Protein AF-A0A2D5YT86-F1 (afdb_monomer)

Foldseek 3Di:
DDPPDPPPPQPAAEAEQDEAEDPDEDADELEEAELDENYEYENYEYLYNHQEHYEYDPNYAQHAHDHYHPVNHNHDYHYDPPHDPNHHHDDDHNPD

Mean predicted aligned error: 8.84 Å

Nearest PDB structures (foldseek):
  4z05-assembly2_B  TM=5.463E-01  e=5.099E+00  Caldicellulosiruptor bescii DSM 6725
  4z03-assembly1_A  TM=5.486E-01  e=5.389E+00  Caldicellulosiruptor bescii DSM 6725
  4yz0-assembly2_B  TM=5.499E-01  e=7.934E+00  Caldicellulosiruptor bescii DSM 6725
  3wwg-assembly3_C  TM=3.311E-01  e=3.101E+00  Aspergillus niger

Radius of gyration: 15.2 Å; Cα contacts (8 Å, |Δi|>4): 232; chains: 1; bounding box: 44×27×52 Å

Secondary structure (DSSP, 8-state):
-------------EEES-EEE-SS--SSEEEEESS-BS-EEES-EEE---SEEEEE-TT-BS-EEES-B-TT-SEEEEE-TT--TT-EE-------

Structure (mmCIF, N/CA/C/O backbone):
data_AF-A0A2D5YT86-F1
#
_entry.id   AF-A0A2D5YT86-F1
#
loop_
_atom_site.group_PDB
_atom_site.id
_atom_site.type_symbol
_atom_site.label_atom_id
_atom_site.label_alt_id
_atom_site.label_comp_id
_atom_site.label_asym_id
_atom_site.label_entity_id
_atom_site.label_seq_id
_atom_site.pdbx_PDB_ins_code
_atom_site.Cartn_x
_atom_site.Cartn_y
_atom_site.Cartn_z
_atom_site.occupancy
_atom_site.B_iso_or_equiv
_atom_site.auth_seq_id
_atom_site.auth_comp_id
_atom_site.auth_asym_id
_atom_site.auth_atom_id
_atom_site.pdbx_PDB_model_num
ATOM 1 N N . MET A 1 1 ? -26.315 -1.217 33.566 1.00 38.09 1 MET A N 1
ATOM 2 C CA . MET A 1 1 ? -26.488 -0.821 32.155 1.00 38.09 1 MET A CA 1
ATOM 3 C C . MET A 1 1 ? -25.154 -1.080 31.474 1.00 38.09 1 MET A C 1
ATOM 5 O O . MET A 1 1 ? -24.283 -0.226 31.506 1.00 38.09 1 MET A O 1
ATOM 9 N N . ALA A 1 2 ? -24.936 -2.322 31.042 1.00 39.50 2 ALA A N 1
ATOM 10 C CA . ALA A 1 2 ? -23.700 -2.736 30.387 1.00 39.50 2 ALA A CA 1
ATOM 11 C C . ALA A 1 2 ? -23.904 -2.585 28.877 1.00 39.50 2 ALA A C 1
ATOM 13 O O . ALA A 1 2 ? -24.869 -3.118 28.333 1.00 39.50 2 ALA A O 1
ATOM 14 N N . MET A 1 3 ? -23.047 -1.791 28.241 1.00 42.38 3 MET A N 1
ATOM 15 C CA . MET A 1 3 ? -22.979 -1.675 26.791 1.00 42.38 3 MET A CA 1
ATOM 16 C C . MET A 1 3 ? -22.105 -2.812 26.264 1.00 42.38 3 MET A C 1
ATOM 18 O O . MET A 1 3 ? -20.906 -2.631 26.099 1.00 42.38 3 MET A O 1
ATOM 22 N N . ASP A 1 4 ? -22.706 -3.973 26.013 1.00 46.19 4 ASP A N 1
ATOM 23 C CA . ASP A 1 4 ? -22.130 -4.968 25.105 1.00 46.19 4 ASP A CA 1
ATOM 24 C C . ASP A 1 4 ? -22.654 -4.660 23.700 1.00 46.19 4 ASP A C 1
ATOM 26 O O . ASP A 1 4 ? -23.654 -5.206 23.232 1.00 46.19 4 ASP A O 1
ATOM 30 N N . GLY A 1 5 ? -22.008 -3.694 23.046 1.00 43.53 5 GLY A N 1
ATOM 31 C CA . GLY A 1 5 ? -22.076 -3.601 21.592 1.00 43.53 5 GLY A CA 1
ATOM 32 C C . GLY A 1 5 ? -21.325 -4.795 20.997 1.00 43.53 5 GLY A C 1
ATOM 33 O O . GLY A 1 5 ? -20.339 -5.234 21.594 1.00 43.53 5 GLY A O 1
ATOM 34 N N . PRO A 1 6 ? -21.757 -5.347 19.851 1.00 43.56 6 PRO A N 1
ATOM 35 C CA . PRO A 1 6 ? -21.053 -6.462 19.242 1.00 43.56 6 PRO A CA 1
ATOM 36 C C . PRO A 1 6 ? -19.612 -6.026 18.980 1.00 43.56 6 PRO A C 1
ATOM 38 O O . PRO A 1 6 ? -19.372 -5.079 18.230 1.00 43.56 6 PRO A O 1
ATOM 41 N N . VAL A 1 7 ? -18.655 -6.708 19.615 1.00 50.44 7 VAL A N 1
ATOM 42 C CA . VAL A 1 7 ? -17.246 -6.646 19.233 1.00 50.44 7 VAL A CA 1
ATOM 43 C C . VAL A 1 7 ? -17.213 -7.226 17.831 1.00 50.44 7 VAL A C 1
ATOM 45 O O . VAL A 1 7 ? -17.204 -8.443 17.648 1.00 50.44 7 VAL A O 1
ATOM 48 N N . GLY A 1 8 ? -17.354 -6.349 16.837 1.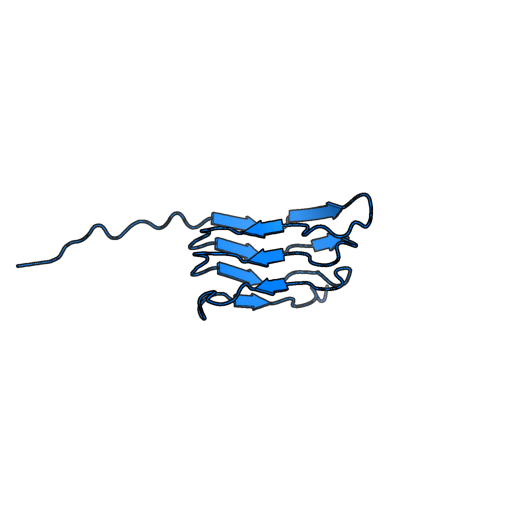00 44.56 8 GLY A N 1
ATOM 49 C CA . GLY A 1 8 ? -17.283 -6.726 15.443 1.00 44.56 8 GLY A CA 1
ATOM 50 C C . GLY A 1 8 ? -15.973 -7.466 15.275 1.00 44.56 8 GLY A C 1
ATOM 51 O O . GLY A 1 8 ? -14.906 -6.881 15.449 1.00 44.56 8 GLY A O 1
ATOM 52 N N . LEU A 1 9 ? -16.057 -8.764 14.995 1.00 49.06 9 LEU A N 1
ATOM 53 C CA . LEU A 1 9 ? -14.958 -9.527 14.433 1.00 49.06 9 LEU A CA 1
ATOM 54 C C . LEU A 1 9 ? -14.679 -8.876 13.077 1.00 49.06 9 LEU A C 1
ATOM 56 O O . LEU A 1 9 ? -15.224 -9.294 12.058 1.00 49.06 9 LEU A O 1
ATOM 60 N N . GLY A 1 10 ? -13.944 -7.762 13.093 1.00 54.03 10 GLY A N 1
ATOM 61 C CA . GLY A 1 10 ? -13.543 -7.039 11.902 1.00 54.03 10 GLY A CA 1
ATOM 62 C C . GLY A 1 10 ? -12.831 -8.045 11.022 1.00 54.03 10 GLY A C 1
ATOM 63 O O . GLY A 1 10 ? -11.842 -8.644 11.447 1.00 54.03 10 GLY A O 1
ATOM 64 N N . LEU A 1 11 ? -13.407 -8.316 9.855 1.00 59.62 11 LEU A N 1
ATOM 65 C CA . LEU A 1 11 ? -12.877 -9.294 8.924 1.00 59.62 11 LEU A CA 1
ATOM 66 C C . LEU A 1 11 ? -11.504 -8.793 8.466 1.00 59.62 11 LEU A C 1
ATOM 68 O O . LEU A 1 11 ? -11.411 -7.945 7.585 1.00 59.62 11 LEU A O 1
ATOM 72 N N . ALA A 1 12 ? -10.441 -9.272 9.107 1.00 73.31 12 ALA A N 1
ATOM 73 C CA . ALA A 1 12 ? -9.095 -8.849 8.777 1.00 73.31 12 ALA A CA 1
ATOM 74 C C . ALA A 1 12 ? -8.650 -9.568 7.502 1.00 73.31 12 ALA A C 1
ATOM 76 O O . ALA A 1 12 ? -8.375 -10.772 7.511 1.00 73.31 12 ALA A O 1
ATOM 77 N N . ILE A 1 13 ? -8.596 -8.844 6.386 1.00 81.75 13 ILE A N 1
ATOM 78 C CA . ILE A 1 13 ? -8.084 -9.388 5.127 1.00 81.75 13 ILE A CA 1
ATOM 79 C C . ILE A 1 13 ? -6.559 -9.444 5.236 1.00 81.75 13 ILE A C 1
ATOM 81 O O . ILE A 1 13 ? -5.918 -8.474 5.637 1.00 81.75 13 ILE A O 1
ATOM 85 N N . THR A 1 14 ? -5.964 -10.585 4.889 1.00 84.38 14 THR A N 1
ATOM 86 C CA . THR A 1 14 ? -4.506 -10.723 4.800 1.00 84.38 14 THR A CA 1
ATOM 87 C C . THR A 1 14 ? -4.101 -11.115 3.388 1.00 84.38 14 THR A C 1
ATOM 89 O O . THR A 1 14 ? -4.518 -12.163 2.899 1.00 84.38 14 THR A O 1
ATOM 92 N N . LEU A 1 15 ? -3.253 -10.303 2.763 1.00 83.88 15 LEU A N 1
ATOM 93 C CA . LEU A 1 15 ? -2.648 -10.570 1.458 1.00 83.88 15 LEU A CA 1
ATOM 94 C C . LEU A 1 15 ? -1.142 -10.785 1.640 1.00 83.88 15 LEU A C 1
ATOM 96 O O . LEU A 1 15 ? -0.491 -10.051 2.388 1.00 83.88 15 LEU A O 1
ATOM 100 N N . ARG A 1 16 ? -0.586 -11.821 1.006 1.00 86.69 16 ARG A N 1
ATOM 101 C CA . ARG A 1 16 ? 0.833 -12.178 1.138 1.00 86.69 16 ARG A CA 1
ATOM 102 C C . ARG A 1 16 ? 1.428 -12.635 -0.181 1.00 86.69 16 ARG A C 1
ATOM 104 O O . ARG A 1 16 ? 0.771 -13.380 -0.901 1.00 86.69 16 ARG A O 1
ATOM 111 N N . ASP A 1 17 ? 2.657 -12.190 -0.439 1.00 85.75 17 ASP A N 1
ATOM 112 C CA . ASP A 1 17 ? 3.514 -12.669 -1.533 1.00 85.75 17 ASP A CA 1
ATOM 113 C C . ASP A 1 17 ? 2.83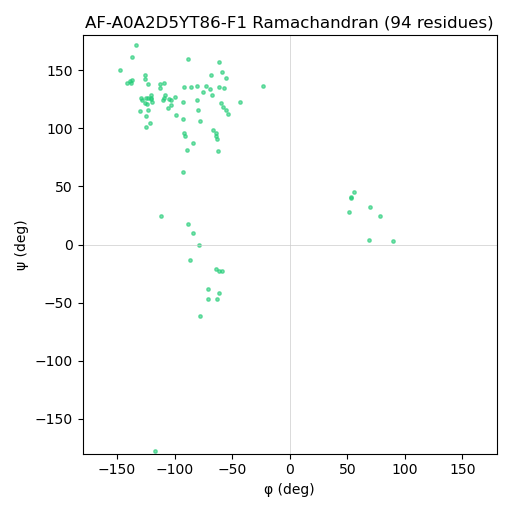6 -12.621 -2.913 1.00 85.75 17 ASP A C 1
ATOM 115 O O . ASP A 1 17 ? 2.954 -13.536 -3.728 1.00 85.75 17 ASP A O 1
ATOM 119 N N . LEU A 1 18 ? 2.080 -11.549 -3.161 1.00 81.94 18 LEU A N 1
ATOM 120 C CA . LEU A 1 18 ? 1.431 -11.309 -4.445 1.00 81.94 18 LEU A CA 1
ATOM 121 C C . LEU A 1 18 ? 2.337 -10.464 -5.344 1.00 81.94 18 LEU A C 1
ATOM 123 O O . LEU A 1 18 ? 2.870 -9.449 -4.895 1.00 81.94 18 LEU A O 1
ATOM 127 N N . ASP A 1 19 ? 2.442 -10.853 -6.614 1.00 81.69 19 ASP A N 1
ATOM 128 C CA . ASP A 1 19 ? 3.150 -10.097 -7.649 1.00 81.69 19 ASP A CA 1
ATOM 129 C C . ASP A 1 19 ? 2.152 -9.404 -8.584 1.00 81.69 19 ASP A C 1
ATOM 131 O O . ASP A 1 19 ? 1.265 -10.045 -9.155 1.00 81.69 19 ASP A O 1
ATOM 135 N N . PHE A 1 20 ? 2.288 -8.086 -8.733 1.00 77.81 20 PHE A N 1
ATOM 136 C CA . PHE A 1 20 ? 1.431 -7.268 -9.588 1.00 77.81 20 PHE A CA 1
ATOM 137 C C . PHE A 1 20 ? 2.200 -6.768 -10.808 1.00 77.81 20 PHE A C 1
ATOM 139 O O . PHE A 1 20 ? 3.213 -6.074 -10.696 1.00 77.81 20 PHE A O 1
ATOM 146 N N . GLN A 1 21 ? 1.662 -7.064 -11.992 1.00 77.25 21 GLN A N 1
ATOM 147 C CA . GLN A 1 21 ? 2.249 -6.667 -13.268 1.00 77.25 21 GLN A CA 1
ATOM 148 C C . GLN A 1 21 ? 1.243 -5.861 -14.091 1.00 77.25 21 GLN A C 1
ATOM 150 O O . GLN A 1 21 ? 0.171 -6.349 -14.451 1.00 77.25 21 GLN A O 1
ATOM 155 N N . CYS A 1 22 ? 1.606 -4.624 -14.432 1.00 69.75 22 CYS A N 1
ATOM 156 C CA . CYS A 1 22 ? 0.850 -3.809 -15.380 1.00 69.75 22 CYS A CA 1
ATOM 157 C C . CYS A 1 22 ? 1.525 -3.887 -16.753 1.00 69.75 22 CYS A C 1
ATOM 159 O O . CYS A 1 22 ? 2.614 -3.355 -16.954 1.00 69.75 22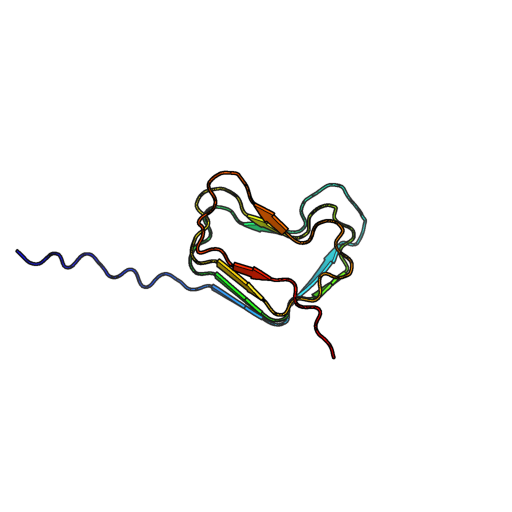 CYS A O 1
ATOM 161 N N . ALA A 1 23 ? 0.857 -4.530 -17.716 1.00 68.88 23 ALA A N 1
ATOM 162 C CA . ALA A 1 23 ? 1.413 -4.811 -19.043 1.00 68.88 23 ALA A CA 1
ATOM 163 C C . ALA A 1 23 ? 1.788 -3.557 -19.857 1.00 68.88 23 ALA A C 1
ATOM 165 O O . ALA A 1 23 ? 2.602 -3.638 -20.778 1.00 68.88 23 ALA A O 1
ATOM 166 N N . LYS A 1 24 ? 1.196 -2.396 -19.551 1.00 70.94 24 LYS A N 1
ATOM 167 C CA . LYS A 1 24 ? 1.543 -1.113 -20.171 1.00 70.94 24 LYS A CA 1
ATOM 168 C C . LYS A 1 24 ? 1.562 -0.006 -19.117 1.00 70.94 24 LYS A C 1
ATOM 170 O O . LYS A 1 24 ? 0.677 -0.002 -18.264 1.00 70.94 24 LYS A O 1
ATOM 175 N N . PRO A 1 25 ? 2.520 0.937 -19.189 1.00 64.69 25 PRO A N 1
ATOM 176 C CA . PRO A 1 25 ? 2.425 2.177 -18.435 1.00 64.69 25 PRO A CA 1
ATOM 177 C C . PRO A 1 25 ? 1.162 2.917 -18.867 1.00 64.69 25 PRO A C 1
ATOM 179 O O . PRO A 1 25 ? 0.997 3.239 -20.045 1.00 64.69 25 PRO A O 1
ATOM 182 N N . ASP A 1 26 ? 0.281 3.183 -17.916 1.00 68.38 26 ASP A N 1
ATOM 183 C CA . ASP A 1 26 ? -0.812 4.126 -18.080 1.00 68.38 26 ASP A CA 1
ATOM 184 C C . ASP A 1 26 ? -0.886 5.050 -16.856 1.00 68.38 26 ASP A C 1
ATOM 186 O O . ASP A 1 26 ? -0.140 4.895 -15.887 1.00 68.38 26 ASP A O 1
ATOM 190 N N . GLN A 1 27 ? -1.728 6.078 -16.937 1.00 73.81 27 GLN A N 1
ATOM 191 C CA . GLN A 1 27 ? -1.863 7.077 -15.875 1.00 73.81 27 GLN A CA 1
ATOM 192 C C . GLN A 1 27 ? -2.816 6.649 -14.752 1.00 73.81 27 GLN A C 1
ATOM 194 O O . GLN A 1 27 ? -3.191 7.479 -13.929 1.00 73.81 27 GLN A O 1
ATOM 199 N N . ARG A 1 28 ? -3.258 5.387 -14.721 1.00 78.12 28 ARG A N 1
ATOM 200 C CA . ARG A 1 28 ? -4.220 4.915 -13.723 1.00 78.12 28 ARG A CA 1
ATOM 201 C C . ARG A 1 28 ? -3.500 4.426 -12.474 1.00 78.12 28 ARG A C 1
ATOM 203 O O . ARG A 1 28 ? -2.316 4.095 -12.500 1.00 78.12 28 ARG A O 1
ATOM 210 N N . HIS A 1 29 ? -4.244 4.373 -11.376 1.00 83.94 29 HIS A N 1
ATOM 211 C CA . HIS A 1 29 ? -3.784 3.734 -10.149 1.00 83.94 29 HIS A CA 1
ATOM 212 C C . HIS A 1 29 ? -3.797 2.216 -10.353 1.00 83.94 29 HIS A C 1
ATOM 214 O O . HIS A 1 29 ? -4.757 1.688 -10.921 1.00 83.94 29 HIS A O 1
ATOM 220 N N . ALA A 1 30 ? -2.756 1.510 -9.906 1.00 83.38 30 ALA A N 1
ATOM 221 C CA . ALA A 1 30 ? -2.735 0.050 -10.027 1.00 83.38 30 ALA A CA 1
ATOM 222 C C . ALA A 1 30 ? -3.747 -0.606 -9.070 1.00 83.38 30 ALA A C 1
ATOM 224 O O . ALA A 1 30 ? -4.417 -1.568 -9.442 1.00 83.38 30 ALA A O 1
ATOM 225 N N . LEU A 1 31 ? -3.883 -0.054 -7.861 1.00 86.56 31 LEU A N 1
ATOM 226 C CA . LEU A 1 31 ? -4.834 -0.470 -6.838 1.00 86.56 31 LEU A CA 1
ATOM 227 C C . LEU A 1 31 ? -5.482 0.748 -6.177 1.00 86.56 31 LEU A C 1
ATOM 229 O O . LEU A 1 31 ? -4.822 1.752 -5.904 1.00 86.56 31 LEU A O 1
ATOM 233 N N . VAL A 1 32 ? -6.773 0.625 -5.879 1.00 89.44 32 VAL A N 1
ATOM 234 C CA . VAL A 1 32 ? -7.536 1.609 -5.108 1.00 89.44 32 VAL A CA 1
ATOM 235 C C . VAL A 1 32 ? -8.245 0.874 -3.981 1.00 89.44 32 VAL A C 1
ATOM 237 O O . VAL A 1 32 ? -8.972 -0.088 -4.232 1.00 89.44 32 VAL A O 1
ATOM 240 N N . PHE A 1 33 ? -8.009 1.311 -2.749 1.00 90.31 33 PHE A N 1
ATOM 241 C CA . PHE A 1 33 ? -8.733 0.854 -1.571 1.00 90.31 33 PHE A CA 1
ATOM 242 C C . PHE A 1 33 ? -9.743 1.904 -1.155 1.00 90.31 33 PHE A C 1
ATOM 244 O O . PHE A 1 33 ? -9.366 3.044 -0.904 1.00 90.31 33 PHE A O 1
ATOM 251 N N . ASP A 1 34 ? -10.998 1.482 -1.074 1.00 90.81 34 ASP A N 1
ATOM 252 C CA . ASP A 1 34 ? -12.156 2.294 -0.724 1.00 90.81 34 ASP A CA 1
ATOM 253 C C . ASP A 1 34 ? -12.934 1.571 0.381 1.00 90.81 34 ASP A C 1
ATOM 255 O O . ASP A 1 34 ? -13.194 0.369 0.274 1.00 90.81 34 ASP A O 1
ATOM 259 N N . GLU A 1 35 ? -13.190 2.271 1.484 1.00 88.50 35 GLU A N 1
ATOM 260 C CA . GLU A 1 35 ? -13.805 1.765 2.718 1.00 88.50 35 GLU A CA 1
ATOM 261 C C . GLU A 1 35 ? -13.148 0.497 3.309 1.00 88.50 35 GLU A C 1
ATOM 263 O O . GLU A 1 35 ? -13.778 -0.299 4.011 1.00 88.50 35 GLU A O 1
ATOM 268 N N . VAL A 1 36 ? -11.848 0.295 3.065 1.00 85.81 36 VAL A N 1
ATOM 269 C CA . VAL A 1 36 ? -11.124 -0.900 3.528 1.00 85.81 36 VAL A CA 1
ATOM 270 C C . VAL A 1 36 ? -10.721 -0.768 4.993 1.00 85.81 36 VAL A C 1
ATOM 272 O O . VAL A 1 36 ? 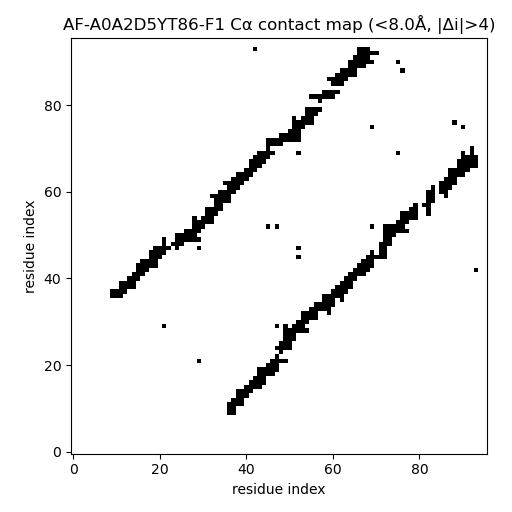-9.979 0.139 5.368 1.00 85.81 36 VAL A O 1
ATOM 275 N N . ARG A 1 37 ? -11.131 -1.733 5.825 1.00 86.31 37 ARG A N 1
ATOM 276 C CA . ARG A 1 37 ? -10.758 -1.778 7.244 1.00 86.31 37 ARG A CA 1
ATOM 277 C C . ARG A 1 37 ? -10.072 -3.076 7.634 1.00 86.31 37 ARG A C 1
ATOM 279 O O . ARG A 1 37 ? -10.506 -4.152 7.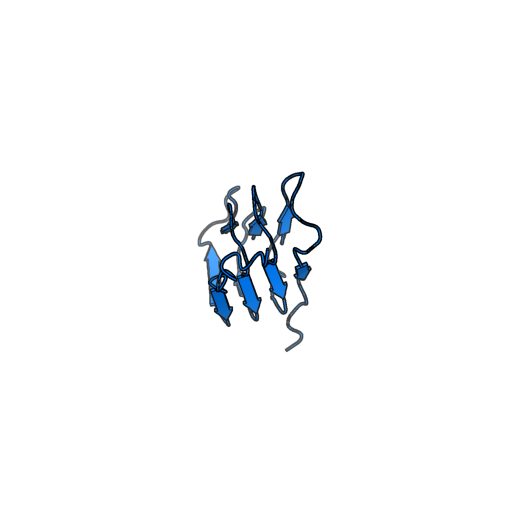236 1.00 86.31 37 ARG A O 1
ATOM 286 N N . GLY A 1 38 ? -9.020 -2.976 8.446 1.00 85.50 38 GLY A N 1
ATOM 287 C CA . GLY A 1 38 ? -8.346 -4.148 9.016 1.00 85.50 38 GLY A CA 1
ATOM 288 C C . GLY A 1 38 ? -7.558 -4.978 7.997 1.00 85.50 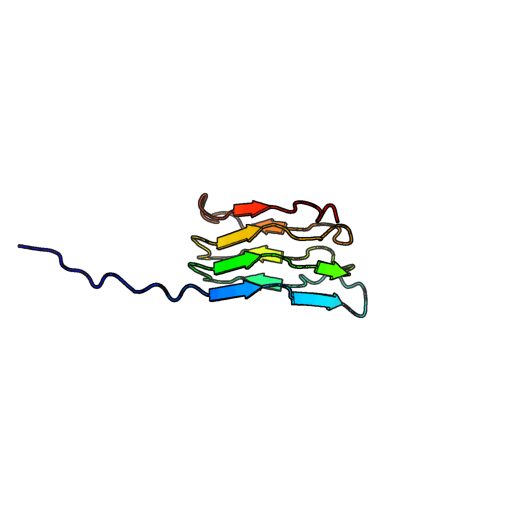38 GLY A C 1
ATOM 289 O O . GLY A 1 38 ? -7.475 -6.198 8.124 1.00 85.50 38 GLY A O 1
ATOM 290 N N . LEU A 1 39 ? -6.990 -4.345 6.969 1.00 86.31 39 LEU A N 1
ATOM 291 C CA . LEU A 1 39 ? -6.166 -5.030 5.972 1.00 86.31 39 LEU A CA 1
ATOM 292 C C . LEU A 1 39 ? -4.714 -5.143 6.445 1.00 86.31 39 LEU A C 1
ATOM 294 O O . LEU A 1 39 ? -4.101 -4.156 6.851 1.00 86.31 39 LEU A O 1
ATOM 298 N N . ARG A 1 40 ? -4.117 -6.323 6.274 1.00 86.75 40 ARG A N 1
ATOM 299 C CA . ARG A 1 40 ? -2.666 -6.509 6.348 1.00 86.75 40 ARG A CA 1
ATOM 300 C C . ARG A 1 40 ? -2.128 -7.072 5.039 1.00 86.75 40 ARG A C 1
ATOM 302 O O . ARG A 1 40 ? -2.540 -8.140 4.598 1.00 86.75 40 ARG A O 1
ATOM 309 N N . TRP A 1 41 ? -1.152 -6.397 4.458 1.00 86.88 41 TRP A N 1
ATOM 310 C CA . TRP A 1 41 ? -0.426 -6.848 3.283 1.00 86.88 41 TRP A CA 1
ATOM 311 C C . TRP A 1 41 ? 1.067 -6.912 3.584 1.00 86.88 41 TRP A C 1
ATOM 313 O O . TRP A 1 41 ? 1.655 -5.927 4.031 1.00 86.88 41 TRP A O 1
ATOM 323 N N . ASN A 1 42 ? 1.675 -8.073 3.341 1.00 86.19 42 ASN A N 1
ATOM 324 C CA . ASN A 1 42 ? 3.125 -8.240 3.377 1.00 86.19 42 ASN A CA 1
ATOM 325 C C . ASN A 1 42 ? 3.679 -8.850 2.077 1.00 86.19 42 ASN A C 1
ATOM 327 O O . ASN A 1 42 ? 3.025 -9.700 1.473 1.00 86.19 42 ASN A O 1
ATOM 331 N N . GLY A 1 43 ? 4.888 -8.456 1.671 1.00 78.31 43 GLY A N 1
ATOM 332 C CA . GLY A 1 43 ? 5.641 -9.180 0.642 1.00 78.31 43 GLY A CA 1
ATOM 333 C C . GLY A 1 43 ? 5.180 -8.905 -0.785 1.00 78.31 43 GLY A C 1
ATOM 334 O O . GLY A 1 43 ? 5.357 -9.747 -1.659 1.00 78.31 43 GLY A O 1
ATOM 335 N N . LEU A 1 44 ? 4.553 -7.757 -1.033 1.00 82.31 44 LEU A N 1
ATOM 336 C CA . LEU A 1 44 ? 4.151 -7.359 -2.376 1.00 82.31 44 LEU A CA 1
ATOM 337 C C . LEU A 1 44 ? 5.373 -7.033 -3.236 1.00 82.31 44 LEU A C 1
ATOM 339 O O . LEU A 1 44 ? 6.223 -6.252 -2.813 1.00 82.31 44 LEU A O 1
ATOM 343 N N . SER A 1 45 ? 5.410 -7.536 -4.464 1.00 77.94 45 SER A N 1
ATOM 344 C CA . SER A 1 45 ? 6.263 -6.986 -5.518 1.00 77.94 45 SER A CA 1
ATOM 345 C C . SER A 1 45 ? 5.398 -6.361 -6.599 1.00 77.94 45 SER A C 1
ATOM 347 O O . SER A 1 45 ? 4.360 -6.906 -6.976 1.00 77.94 45 SER A O 1
ATOM 349 N N . ALA A 1 46 ? 5.806 -5.198 -7.095 1.00 74.31 46 ALA A N 1
ATOM 350 C CA . ALA A 1 46 ? 5.137 -4.578 -8.223 1.00 74.31 46 ALA A CA 1
ATOM 351 C C . ALA A 1 46 ? 6.141 -4.173 -9.289 1.00 74.31 46 ALA A C 1
ATOM 353 O O .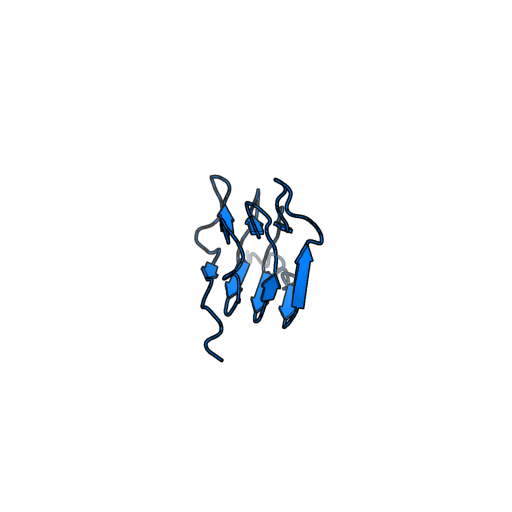 ALA A 1 46 ? 6.921 -3.238 -9.113 1.00 74.31 46 ALA A O 1
ATOM 354 N N . GLN A 1 47 ? 6.037 -4.810 -10.451 1.00 70.56 47 GLN A N 1
ATOM 355 C CA . GLN A 1 47 ? 6.633 -4.302 -11.682 1.00 70.56 47 GLN A CA 1
ATOM 356 C C . GLN A 1 47 ? 5.591 -3.469 -12.419 1.00 70.56 47 GLN A C 1
ATOM 358 O O . GLN A 1 47 ? 5.130 -3.802 -13.512 1.00 70.56 47 GLN A O 1
ATOM 363 N N . SER A 1 48 ? 5.160 -2.389 -11.774 1.00 64.44 48 SER A N 1
ATOM 364 C CA . SER A 1 48 ? 4.181 -1.476 -12.342 1.00 64.44 48 SER A CA 1
ATOM 365 C C . SER A 1 48 ? 4.847 -0.165 -12.715 1.00 64.44 48 SER A C 1
ATOM 367 O O . SER A 1 48 ? 5.464 0.482 -11.879 1.00 64.44 48 SER A O 1
ATOM 369 N N . ARG A 1 49 ? 4.676 0.246 -13.973 1.00 66.25 49 ARG A N 1
ATOM 370 C CA . ARG A 1 49 ? 4.970 1.614 -14.419 1.00 66.25 49 ARG A CA 1
ATOM 371 C C . ARG A 1 49 ? 3.764 2.547 -14.253 1.00 66.25 49 ARG A C 1
ATOM 373 O O . ARG A 1 49 ? 3.701 3.573 -14.928 1.00 66.25 49 ARG A O 1
ATOM 380 N N . ALA A 1 50 ? 2.783 2.165 -13.434 1.00 66.31 50 ALA A N 1
ATOM 381 C CA . ALA A 1 50 ? 1.705 3.062 -13.051 1.00 66.31 50 ALA A CA 1
ATOM 382 C C . ALA A 1 50 ? 2.283 4.305 -12.366 1.00 66.31 50 ALA A C 1
ATOM 384 O O . ALA A 1 50 ? 3.311 4.237 -11.682 1.00 66.31 50 ALA A O 1
ATOM 385 N N . VAL A 1 51 ? 1.604 5.438 -12.547 1.00 71.19 51 VAL A N 1
ATOM 386 C CA . VAL A 1 51 ? 1.989 6.689 -11.882 1.00 71.19 51 VAL A CA 1
ATOM 387 C C . VAL A 1 51 ? 1.860 6.517 -10.371 1.00 71.19 51 VAL A C 1
ATOM 389 O O . VAL A 1 51 ? 2.811 6.8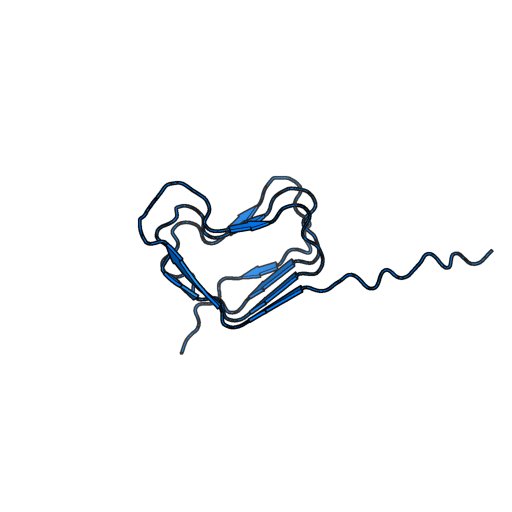04 -9.656 1.00 71.19 51 VAL A O 1
ATOM 392 N N . VAL A 1 52 ? 0.741 5.951 -9.909 1.00 82.56 52 VAL A N 1
ATOM 393 C CA . VAL A 1 52 ? 0.493 5.618 -8.502 1.00 82.56 52 VAL A CA 1
ATOM 394 C C . VAL A 1 52 ? 0.235 4.122 -8.375 1.00 82.56 52 VAL A C 1
ATOM 396 O O . VAL A 1 52 ? -0.605 3.570 -9.089 1.00 82.56 52 VAL A O 1
ATOM 399 N N . PHE A 1 53 ? 0.946 3.444 -7.475 1.00 84.25 53 PHE A N 1
ATOM 400 C CA . PHE A 1 53 ? 0.737 2.016 -7.261 1.00 84.25 53 PHE A CA 1
ATOM 401 C C . PHE A 1 53 ? -0.514 1.753 -6.410 1.00 84.25 53 PHE A C 1
ATOM 403 O O . PHE A 1 53 ? -1.460 1.145 -6.906 1.00 84.25 53 PHE A O 1
ATOM 410 N N . LEU A 1 54 ? -0.559 2.237 -5.168 1.00 87.56 54 LEU A N 1
ATOM 411 C CA . LEU A 1 54 ? -1.717 2.072 -4.288 1.00 87.56 54 LEU A CA 1
ATOM 412 C C . LEU A 1 54 ? -2.275 3.428 -3.857 1.00 87.56 54 LEU A C 1
ATOM 414 O O . LEU A 1 54 ? -1.565 4.242 -3.272 1.00 87.56 54 LEU A O 1
ATOM 418 N N . SER A 1 55 ? -3.567 3.631 -4.085 1.00 90.62 55 SER A N 1
ATOM 419 C CA . SER A 1 55 ? -4.316 4.774 -3.574 1.00 90.62 55 SER A CA 1
ATOM 420 C C . SER A 1 55 ? -5.265 4.323 -2.469 1.00 90.62 55 SER A C 1
ATOM 422 O O . SER A 1 55 ? -6.014 3.361 -2.648 1.00 90.62 55 SER A O 1
ATOM 424 N N . LEU A 1 56 ? -5.219 4.999 -1.322 1.00 89.94 56 LEU A N 1
ATOM 425 C CA . LEU A 1 56 ? -6.196 4.831 -0.250 1.00 89.94 56 LEU A CA 1
ATOM 426 C C . LEU A 1 56 ? -7.164 6.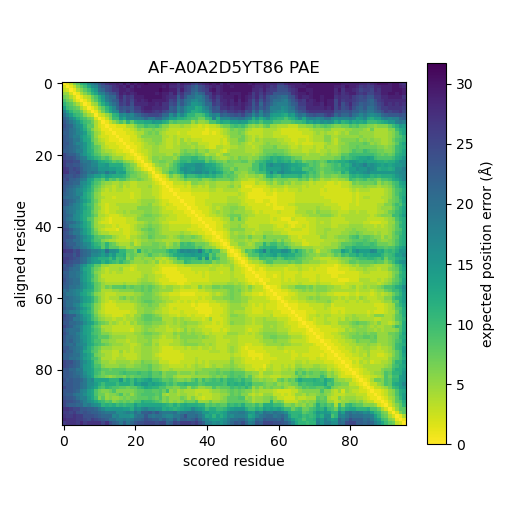008 -0.279 1.00 89.94 56 LEU A C 1
ATOM 428 O O . LEU A 1 56 ? -6.748 7.161 -0.122 1.00 89.94 56 LEU A O 1
ATOM 432 N N . VAL A 1 57 ? -8.438 5.694 -0.473 1.00 90.50 57 VAL A N 1
ATOM 433 C CA . VAL A 1 57 ? -9.545 6.649 -0.498 1.00 90.50 57 VAL A CA 1
ATOM 434 C C . VAL A 1 57 ? -10.515 6.363 0.653 1.00 90.50 57 VAL A C 1
ATOM 436 O O . VAL A 1 57 ? -10.214 5.542 1.521 1.00 90.50 57 VAL A O 1
ATOM 439 N N . ASP A 1 58 ? -11.593 7.139 0.716 1.00 88.31 58 ASP A N 1
ATOM 440 C CA . ASP A 1 58 ? -12.583 7.251 1.792 1.00 88.31 58 ASP A CA 1
ATOM 441 C C . ASP A 1 58 ? -12.718 6.048 2.745 1.00 88.31 58 ASP A C 1
ATOM 443 O O . ASP A 1 58 ? -12.755 4.883 2.364 1.00 88.31 58 ASP A O 1
ATOM 447 N N . GLY A 1 59 ? -12.810 6.331 4.047 1.00 82.38 59 GLY A N 1
ATOM 448 C CA . GLY A 1 59 ? -13.180 5.327 5.051 1.00 82.38 59 GLY A CA 1
ATOM 449 C C . GLY A 1 59 ? -12.156 4.214 5.317 1.00 82.38 59 GLY A C 1
ATOM 450 O O . GLY A 1 59 ? -12.461 3.324 6.122 1.00 82.38 59 GLY A O 1
ATOM 451 N N . CYS A 1 60 ? -10.969 4.263 4.698 1.00 87.19 60 CYS A N 1
ATOM 452 C CA . CYS A 1 60 ? -9.884 3.328 4.982 1.00 87.19 60 CYS A CA 1
ATOM 453 C C . CYS A 1 60 ? -9.312 3.519 6.393 1.00 87.19 60 CYS A C 1
ATOM 455 O O . CYS A 1 60 ? -8.906 4.621 6.774 1.00 87.19 60 CYS A O 1
ATOM 457 N N . ASP A 1 61 ? -9.228 2.423 7.146 1.00 85.12 61 ASP A N 1
ATOM 458 C CA . ASP A 1 61 ? -8.757 2.419 8.532 1.00 85.12 61 ASP A CA 1
ATOM 459 C C . ASP A 1 61 ? -8.021 1.121 8.893 1.00 85.12 61 ASP A C 1
ATOM 461 O O . ASP A 1 61 ? -8.317 0.049 8.363 1.00 85.12 61 ASP A O 1
ATOM 465 N N . SER A 1 62 ? -7.058 1.190 9.816 1.00 85.31 62 SER A N 1
ATOM 466 C CA . SER A 1 62 ? -6.323 0.005 10.286 1.00 85.31 62 SER A CA 1
ATOM 467 C C . SER A 1 62 ? -5.706 -0.826 9.140 1.00 85.31 62 SER A C 1
ATOM 469 O O . SER A 1 62 ? -5.767 -2.058 9.137 1.00 85.31 62 SER A O 1
ATOM 471 N N . VAL A 1 63 ? -5.150 -0.152 8.126 1.00 85.50 63 VAL A N 1
ATOM 472 C CA . VAL A 1 63 ? -4.507 -0.774 6.957 1.00 85.50 63 VAL A CA 1
ATOM 473 C C . VAL A 1 63 ? -2.993 -0.774 7.143 1.00 85.50 63 VAL A C 1
ATOM 475 O O . VAL A 1 63 ? -2.394 0.271 7.374 1.00 85.50 63 VAL A O 1
ATOM 478 N N . SER A 1 64 ? -2.360 -1.936 7.000 1.00 87.06 64 SER A N 1
ATOM 479 C CA . SER A 1 64 ? -0.908 -2.101 7.078 1.00 87.06 64 SER A CA 1
ATOM 480 C C . SER A 1 64 ? -0.385 -2.744 5.800 1.00 87.06 64 SER A C 1
ATOM 482 O O . SER A 1 64 ? -0.715 -3.889 5.506 1.00 87.06 64 SER A O 1
ATOM 484 N N . VAL A 1 65 ? 0.430 -2.016 5.041 1.00 86.19 65 VAL A N 1
ATOM 485 C CA . VAL A 1 65 ? 1.074 -2.490 3.808 1.00 86.19 65 VAL A CA 1
ATOM 486 C C . VAL A 1 65 ? 2.579 -2.354 3.997 1.00 86.19 65 VAL A C 1
ATOM 488 O O . VAL A 1 65 ? 3.096 -1.241 3.979 1.00 86.19 65 VAL A O 1
ATOM 491 N N . ILE A 1 66 ? 3.275 -3.472 4.225 1.00 83.31 66 ILE A N 1
ATOM 492 C CA . ILE A 1 66 ? 4.681 -3.494 4.678 1.00 83.31 66 ILE A CA 1
ATOM 493 C C . ILE A 1 66 ? 5.529 -4.540 3.936 1.00 83.31 66 ILE A C 1
ATOM 495 O O . ILE A 1 66 ? 4.997 -5.491 3.375 1.00 83.31 66 ILE A O 1
ATOM 499 N N . SER A 1 67 ? 6.859 -4.406 3.982 1.00 83.44 67 SER A N 1
ATOM 500 C CA . SER A 1 67 ? 7.811 -5.347 3.351 1.00 83.44 67 SER A CA 1
ATOM 501 C C . SER A 1 67 ? 7.573 -5.544 1.846 1.00 83.44 67 SER A C 1
ATOM 503 O O . SER A 1 67 ? 7.547 -6.673 1.360 1.00 83.44 67 SER A O 1
ATOM 505 N N . ASN A 1 68 ? 7.365 -4.446 1.121 1.00 81.44 68 ASN A N 1
ATOM 506 C CA . ASN A 1 68 ? 7.014 -4.462 -0.297 1.00 81.44 68 ASN A CA 1
ATOM 507 C C . ASN A 1 68 ? 8.178 -3.973 -1.167 1.00 81.44 68 ASN A C 1
ATOM 509 O O . ASN A 1 68 ? 8.800 -2.958 -0.850 1.00 81.44 68 ASN A O 1
ATOM 513 N N . ASP A 1 69 ? 8.407 -4.629 -2.302 1.00 82.56 69 ASP A N 1
ATOM 514 C CA . ASP A 1 69 ? 9.256 -4.125 -3.380 1.00 82.56 69 ASP A CA 1
ATOM 515 C C . ASP A 1 69 ? 8.410 -3.342 -4.394 1.00 82.56 69 ASP A C 1
ATOM 517 O O . ASP A 1 69 ? 7.776 -3.899 -5.293 1.00 82.56 69 ASP A O 1
ATOM 521 N N . LEU A 1 70 ? 8.397 -2.022 -4.214 1.00 79.50 70 LEU A N 1
ATOM 522 C CA . LEU A 1 70 ? 7.742 -1.057 -5.100 1.00 79.50 70 LEU A CA 1
ATOM 523 C C . LEU A 1 70 ? 8.775 -0.181 -5.822 1.00 79.50 70 LEU A C 1
ATOM 525 O O . LEU A 1 70 ? 8.461 0.936 -6.224 1.00 79.50 70 LEU A O 1
ATOM 529 N N . SER A 1 71 ? 10.010 -0.671 -5.982 1.00 77.62 71 SER A N 1
ATOM 530 C CA . SER A 1 71 ? 11.123 0.082 -6.581 1.00 77.62 71 SER A CA 1
ATOM 531 C C . SER A 1 71 ? 10.854 0.556 -8.014 1.00 77.62 71 SER A C 1
ATOM 533 O O . SER A 1 71 ? 11.445 1.535 -8.466 1.00 77.62 71 SER A O 1
ATOM 535 N N . ALA A 1 72 ? 9.940 -0.111 -8.721 1.00 76.06 72 ALA A N 1
ATOM 536 C CA . ALA A 1 72 ? 9.524 0.262 -10.067 1.00 76.06 72 ALA A CA 1
ATOM 537 C C . ALA A 1 72 ? 8.384 1.301 -10.113 1.00 76.06 72 ALA A C 1
ATOM 539 O O . ALA A 1 72 ? 8.127 1.852 -11.185 1.00 76.06 72 ALA A O 1
ATOM 540 N N . ALA A 1 73 ? 7.703 1.569 -8.991 1.00 77.50 73 ALA A N 1
ATOM 541 C CA . ALA A 1 73 ? 6.587 2.509 -8.935 1.00 77.50 73 ALA A CA 1
ATOM 542 C C . ALA A 1 73 ? 7.086 3.960 -8.853 1.00 77.50 73 ALA A C 1
ATOM 544 O O . ALA A 1 73 ? 7.975 4.277 -8.065 1.00 77.50 73 ALA A O 1
ATOM 545 N N . VAL A 1 74 ? 6.474 4.863 -9.628 1.00 80.00 74 VAL A N 1
ATOM 546 C CA . VAL A 1 74 ? 6.805 6.301 -9.578 1.00 80.00 74 VAL A CA 1
ATOM 547 C C . VAL A 1 74 ? 6.307 6.920 -8.270 1.00 80.00 74 VAL A C 1
ATOM 549 O O . VAL A 1 74 ? 7.051 7.611 -7.577 1.00 80.00 74 VAL A O 1
ATOM 552 N N . THR A 1 75 ? 5.061 6.628 -7.903 1.00 85.25 75 THR A N 1
ATOM 553 C CA . THR A 1 75 ? 4.455 7.002 -6.625 1.00 85.25 75 THR A CA 1
ATOM 554 C C . THR A 1 75 ? 3.917 5.735 -5.952 1.00 85.25 75 THR A C 1
ATOM 556 O O . THR A 1 75 ? 2.863 5.230 -6.333 1.00 85.25 75 THR A O 1
ATOM 559 N N . PRO A 1 76 ? 4.627 5.161 -4.965 1.00 83.12 76 PRO A N 1
ATOM 560 C CA . PRO A 1 76 ? 4.212 3.906 -4.334 1.00 83.12 76 PRO A CA 1
ATOM 561 C C . PRO A 1 76 ? 2.847 3.987 -3.637 1.00 83.12 76 PRO A C 1
ATOM 563 O O . PRO A 1 76 ? 2.029 3.076 -3.762 1.00 83.12 76 PRO A O 1
ATOM 566 N N . PHE A 1 77 ? 2.590 5.091 -2.933 1.00 87.19 77 PHE A N 1
ATOM 567 C CA . PHE A 1 77 ? 1.367 5.289 -2.164 1.00 87.19 77 PHE A CA 1
ATOM 568 C C . PHE A 1 77 ? 0.827 6.702 -2.343 1.00 87.19 77 PHE A C 1
ATOM 570 O O . PHE A 1 77 ? 1.582 7.671 -2.282 1.00 87.19 77 PHE A O 1
ATOM 577 N N . GLU A 1 78 ? -0.488 6.808 -2.471 1.00 89.94 78 GLU A N 1
ATOM 578 C CA . GLU A 1 78 ? -1.233 8.058 -2.374 1.00 89.94 78 GLU A CA 1
ATOM 579 C C . GLU A 1 78 ? -2.343 7.907 -1.332 1.00 89.94 78 GLU A C 1
ATOM 581 O O . GLU A 1 78 ? -2.960 6.846 -1.210 1.00 89.94 78 GLU A O 1
ATOM 586 N N . ARG A 1 79 ? -2.592 8.966 -0.561 1.00 89.12 79 ARG A N 1
ATOM 587 C CA . ARG A 1 79 ? -3.655 9.009 0.446 1.00 89.12 79 ARG A CA 1
ATOM 588 C C . ARG A 1 79 ? -4.548 10.205 0.172 1.00 89.12 79 ARG A C 1
ATOM 590 O O . ARG A 1 79 ? -4.051 11.330 0.105 1.00 89.12 79 ARG A O 1
ATOM 597 N N . ALA A 1 80 ? -5.849 9.962 0.062 1.00 87.56 80 ALA A N 1
ATOM 598 C CA . ALA A 1 80 ? -6.826 11.037 0.023 1.00 87.56 80 ALA A CA 1
ATOM 599 C C . ALA A 1 80 ? -6.794 11.861 1.332 1.00 87.56 80 ALA A C 1
ATOM 601 O O . ALA A 1 80 ? -6.361 11.372 2.384 1.00 87.56 80 ALA A O 1
ATOM 602 N N . PRO A 1 81 ? -7.250 13.123 1.311 1.00 83.38 81 PRO A N 1
ATOM 603 C CA . PRO A 1 81 ? -7.438 13.895 2.533 1.00 83.38 81 PRO A CA 1
ATOM 604 C C . PRO A 1 81 ? -8.388 13.176 3.503 1.00 83.38 81 PRO A C 1
ATOM 606 O O . PRO A 1 81 ? -9.442 12.701 3.099 1.00 83.38 81 PRO A O 1
ATOM 609 N N . GLY A 1 82 ? -8.036 13.122 4.790 1.00 79.56 82 GLY A N 1
ATOM 610 C CA . GLY A 1 82 ? -8.892 12.522 5.824 1.00 79.56 82 GLY A CA 1
ATOM 611 C C . GLY A 1 82 ? -8.683 11.024 6.072 1.00 79.56 82 GLY A C 1
ATOM 612 O O . GLY A 1 82 ? -9.364 10.462 6.926 1.00 79.56 82 GLY A O 1
ATOM 613 N N . ILE A 1 83 ? -7.726 10.384 5.392 1.00 83.62 83 ILE A N 1
ATOM 614 C CA . ILE A 1 83 ? -7.315 9.008 5.707 1.00 83.62 83 ILE A CA 1
ATOM 615 C C . ILE A 1 83 ? -6.751 8.930 7.132 1.00 83.62 83 ILE A C 1
ATOM 617 O O . ILE A 1 83 ? -5.958 9.780 7.544 1.00 83.62 83 ILE A O 1
ATOM 621 N N . SER A 1 84 ? -7.168 7.893 7.867 1.00 77.31 84 SER A N 1
ATOM 622 C CA . SER A 1 84 ? -6.801 7.658 9.267 1.00 77.31 84 SER A CA 1
ATOM 623 C C . SER A 1 84 ? -5.281 7.621 9.476 1.00 77.31 84 SER A C 1
ATOM 625 O O . SER A 1 84 ? -4.529 7.093 8.651 1.00 77.31 84 SER A O 1
ATOM 627 N N . GLY A 1 85 ? -4.825 8.153 10.615 1.00 73.38 85 GLY A N 1
ATOM 628 C CA . GLY A 1 85 ? -3.422 8.075 11.037 1.00 73.38 85 GLY A CA 1
ATOM 629 C C . GLY A 1 85 ? -2.949 6.642 11.309 1.00 73.38 85 GLY A C 1
ATOM 630 O O . GLY A 1 85 ? -1.755 6.373 11.206 1.00 73.38 85 GLY A O 1
ATOM 631 N N . ASP A 1 86 ? -3.880 5.718 11.565 1.00 76.31 86 ASP A N 1
ATOM 632 C CA . ASP A 1 86 ? -3.607 4.298 11.831 1.00 76.31 86 ASP A CA 1
ATOM 633 C C . ASP A 1 86 ? -3.321 3.489 10.552 1.00 76.31 86 ASP A C 1
ATOM 635 O O . ASP A 1 86 ? -3.044 2.287 10.596 1.00 76.31 86 ASP A O 1
ATOM 639 N N . VAL A 1 87 ? -3.360 4.142 9.386 1.00 80.38 87 VAL A N 1
ATOM 640 C CA . VAL A 1 87 ? -2.911 3.570 8.118 1.00 80.38 87 VAL A CA 1
ATOM 641 C C . VAL A 1 87 ? -1.386 3.643 8.030 1.00 80.38 87 VAL A C 1
ATOM 643 O O . VAL A 1 87 ? -0.786 4.717 7.903 1.00 80.38 87 VAL A O 1
ATOM 646 N N . ILE A 1 88 ? -0.752 2.476 7.995 1.00 80.44 88 ILE A N 1
ATOM 647 C CA . ILE A 1 88 ? 0.691 2.305 7.826 1.00 80.44 88 ILE A CA 1
ATOM 648 C C . ILE A 1 88 ? 0.950 1.802 6.405 1.00 80.44 88 ILE A C 1
ATOM 650 O O . ILE A 1 88 ? 0.531 0.710 6.022 1.00 80.44 88 ILE A O 1
ATOM 654 N N . CYS A 1 89 ? 1.663 2.599 5.613 1.00 76.19 89 CYS A N 1
ATOM 655 C CA . CYS A 1 89 ? 2.124 2.199 4.287 1.00 76.19 89 CYS A CA 1
ATOM 656 C C . CYS A 1 89 ? 3.630 2.398 4.243 1.00 76.19 89 CYS A C 1
ATOM 658 O O . CYS A 1 89 ? 4.102 3.533 4.254 1.00 76.19 89 CYS A O 1
ATOM 660 N N . GLU A 1 90 ? 4.367 1.298 4.204 1.00 74.69 90 GLU A N 1
ATOM 661 C CA . GLU A 1 90 ? 5.819 1.309 4.169 1.00 74.69 90 GLU A CA 1
ATOM 662 C C . GLU A 1 90 ? 6.303 0.495 2.973 1.00 74.69 90 GLU A C 1
ATOM 664 O O . GLU A 1 90 ? 6.038 -0.704 2.824 1.00 74.69 90 GLU A O 1
ATOM 669 N N . SER A 1 91 ? 7.060 1.159 2.109 1.00 65.50 91 SER A N 1
ATOM 670 C CA . SER A 1 91 ? 7.910 0.491 1.137 1.00 65.50 91 SER A CA 1
ATOM 671 C C . SER A 1 91 ? 9.276 0.302 1.784 1.00 65.50 91 SER A C 1
ATOM 673 O O . SER A 1 91 ? 10.117 1.200 1.762 1.00 65.50 91 SER A O 1
ATOM 675 N N . ALA A 1 92 ? 9.491 -0.858 2.392 1.00 57.09 92 ALA A N 1
ATOM 676 C CA . ALA A 1 92 ? 10.835 -1.329 2.671 1.00 57.09 92 ALA A CA 1
ATOM 677 C C . ALA A 1 92 ? 11.235 -2.201 1.487 1.00 57.09 92 ALA A C 1
ATOM 679 O O . ALA A 1 92 ? 10.691 -3.297 1.347 1.00 57.09 92 ALA A O 1
ATOM 680 N N . ASN A 1 93 ? 12.152 -1.699 0.649 1.00 52.47 93 ASN A N 1
ATOM 681 C CA . ASN A 1 93 ? 12.795 -2.504 -0.387 1.00 52.47 93 ASN A CA 1
ATOM 682 C C . ASN A 1 93 ? 13.148 -3.851 0.241 1.00 52.47 93 ASN A C 1
ATOM 684 O O . ASN A 1 93 ? 13.833 -3.882 1.269 1.00 52.47 93 ASN A O 1
ATOM 688 N N . ARG A 1 94 ? 12.645 -4.947 -0.328 1.00 46.94 94 ARG A N 1
ATOM 689 C CA . ARG A 1 94 ? 13.039 -6.285 0.100 1.00 46.94 94 ARG A CA 1
ATOM 690 C C . ARG A 1 94 ? 14.530 -6.399 -0.220 1.00 46.94 94 ARG A C 1
ATOM 692 O O . ARG A 1 94 ? 14.892 -6.683 -1.355 1.00 46.94 94 ARG A O 1
ATOM 699 N N . ILE A 1 95 ? 15.394 -6.081 0.747 1.00 41.50 95 ILE A N 1
ATOM 700 C CA . ILE A 1 95 ? 16.812 -6.419 0.663 1.00 41.50 95 ILE A CA 1
ATOM 701 C C . ILE A 1 95 ? 16.817 -7.942 0.733 1.00 41.50 95 ILE A C 1
ATOM 703 O O . ILE A 1 95 ? 16.575 -8.515 1.797 1.00 41.50 95 ILE A O 1
ATOM 707 N N . ALA A 1 96 ? 16.907 -8.560 -0.443 1.00 43.88 96 ALA A N 1
ATOM 708 C CA . ALA A 1 96 ? 17.124 -9.988 -0.593 1.00 43.88 96 ALA A CA 1
ATOM 709 C C . ALA A 1 96 ? 18.429 -10.402 0.096 1.00 43.88 96 ALA A C 1
ATOM 711 O O . ALA A 1 96 ? 19.387 -9.592 0.079 1.00 43.88 96 ALA A O 1
#

pLDDT: mean 75.39, std 14.36, range [38.09, 90.81]

Sequence (96 aa):
MAMDGPVGLGLAITLRDLDFQCAKPDQRHALVFDEVRGLRWNGLSAQSRAVVFLSLVDGCDSVSVISNDLSAAVTPFERAPGISGDVICESANRIA

Solvent-accessible surface area (backbone atoms only — not comparable to full-atom values): 5456 Å² total; per-residue (Å²): 139,81,86,81,67,81,80,71,78,70,71,60,48,74,49,67,68,48,77,46,75,48,94,62,71,47,88,50,62,73,38,76,42,66,59,42,51,41,35,39,36,39,43,36,38,34,63,24,56,20,48,32,34,35,36,42,37,66,75,32,31,50,30,38,40,36,53,17,32,44,86,55,26,76,29,54,69,46,70,45,91,87,59,44,87,64,46,44,79,42,77,40,67,67,80,124